Protein AF-A0A7C5TGL5-F1 (afdb_monomer_lite)

Secondary structure (DSSP, 8-state):
--TTS----TT-STTSSHHHHHHHHHHHHHHHTT---EEEEE--GGGHHHHHHTT-EEPTTSSEEEEEHHHHHHHHHT--THHHHHHHHHHHH--

Radius of gyration: 19.83 Å; chains: 1; bounding box: 65×30×38 Å

Structure (mmCIF, N/CA/C/O backbone):
data_AF-A0A7C5TGL5-F1
#
_entry.id   AF-A0A7C5TGL5-F1
#
loop_
_atom_site.group_PDB
_atom_site.id
_atom_site.type_symbol
_atom_site.label_atom_id
_atom_site.label_alt_id
_atom_site.label_comp_id
_atom_site.label_asym_id
_atom_site.label_entity_id
_atom_site.label_seq_id
_atom_site.pdbx_PDB_ins_code
_atom_site.Cartn_x
_atom_site.Cartn_y
_atom_site.Cartn_z
_atom_site.occupancy
_atom_site.B_iso_or_equiv
_atom_site.auth_seq_id
_atom_site.auth_comp_id
_atom_site.auth_asym_id
_atom_site.auth_atom_id
_atom_site.pdbx_PDB_model_num
ATOM 1 N N . LEU A 1 1 ? 22.110 -6.197 -13.774 1.00 34.91 1 LEU A N 1
ATOM 2 C CA . LEU A 1 1 ? 22.402 -4.992 -14.587 1.00 34.91 1 LEU A CA 1
ATOM 3 C C . LEU A 1 1 ? 21.300 -3.955 -14.383 1.00 34.91 1 LEU A C 1
ATOM 5 O O . LEU A 1 1 ? 20.177 -4.367 -14.099 1.00 34.91 1 LEU A O 1
ATOM 9 N N . PRO A 1 2 ? 21.588 -2.643 -14.501 1.00 39.31 2 PRO A N 1
ATOM 10 C CA . PRO A 1 2 ? 20.537 -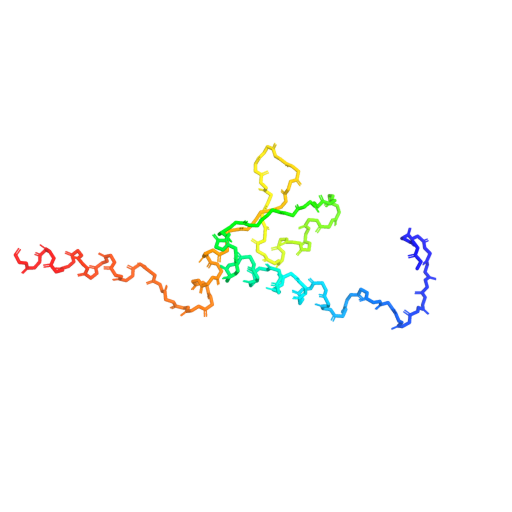1.638 -14.642 1.00 39.31 2 PRO A CA 1
ATOM 11 C C . PRO A 1 2 ? 19.669 -1.975 -15.864 1.00 39.31 2 PRO A C 1
ATOM 13 O O . PRO A 1 2 ? 20.119 -2.657 -16.788 1.00 39.31 2 PRO A O 1
ATOM 16 N N . ILE A 1 3 ? 18.421 -1.511 -15.868 1.00 42.91 3 ILE A N 1
ATOM 17 C CA . ILE A 1 3 ? 17.543 -1.613 -17.039 1.00 42.91 3 ILE A CA 1
ATOM 18 C C . ILE A 1 3 ? 18.251 -0.930 -18.218 1.00 42.91 3 ILE A C 1
ATOM 20 O O . ILE A 1 3 ? 18.482 0.275 -18.181 1.00 42.91 3 ILE A O 1
ATOM 24 N N . GLY A 1 4 ? 18.640 -1.714 -19.229 1.00 51.94 4 GLY A N 1
ATOM 25 C CA . GLY A 1 4 ? 19.281 -1.193 -20.442 1.00 51.94 4 GLY A CA 1
ATOM 26 C C . GLY A 1 4 ? 20.300 -2.098 -21.139 1.00 51.94 4 GLY A C 1
ATOM 27 O O . GLY A 1 4 ? 20.612 -1.842 -22.296 1.00 51.94 4 GLY A O 1
ATOM 28 N N . SER A 1 5 ? 20.793 -3.175 -20.527 1.00 41.34 5 SER A N 1
ATOM 29 C CA . SER A 1 5 ? 21.691 -4.113 -21.219 1.00 41.34 5 SER A CA 1
ATOM 30 C C . SER A 1 5 ? 21.263 -5.557 -20.993 1.00 41.34 5 SER A C 1
ATOM 32 O O . SER A 1 5 ? 21.055 -6.001 -19.865 1.00 41.34 5 SER A O 1
ATOM 34 N N . LYS A 1 6 ? 21.083 -6.291 -22.098 1.00 61.91 6 LYS A N 1
ATOM 35 C CA . LYS A 1 6 ? 20.767 -7.721 -22.088 1.00 61.91 6 LYS A CA 1
ATOM 36 C C . LYS A 1 6 ? 21.891 -8.463 -21.366 1.00 61.91 6 LYS A C 1
ATOM 38 O O . LYS A 1 6 ? 22.950 -8.682 -21.941 1.00 61.91 6 LYS A O 1
ATOM 43 N N . THR A 1 7 ? 21.651 -8.871 -20.125 1.00 46.56 7 THR A N 1
ATOM 44 C CA . THR A 1 7 ? 22.344 -10.023 -19.548 1.00 46.56 7 THR A CA 1
ATOM 45 C C . THR A 1 7 ? 21.414 -11.205 -19.690 1.00 46.56 7 THR A C 1
ATOM 47 O O . THR A 1 7 ? 20.385 -11.298 -19.023 1.00 46.56 7 THR A O 1
ATOM 50 N N . SER A 1 8 ? 21.786 -12.101 -20.589 1.00 52.09 8 SER A N 1
ATOM 51 C CA . SER A 1 8 ? 21.464 -13.517 -20.520 1.00 52.09 8 SER A CA 1
ATOM 52 C C . SER A 1 8 ? 22.083 -14.096 -19.243 1.00 52.09 8 SER A C 1
ATOM 54 O O . SER A 1 8 ? 23.100 -14.777 -19.303 1.00 52.09 8 SER A O 1
ATOM 56 N N . ASP A 1 9 ? 21.528 -13.741 -18.086 1.00 52.59 9 ASP A N 1
ATOM 57 C CA . ASP A 1 9 ? 21.966 -14.245 -16.791 1.00 52.59 9 ASP A CA 1
ATOM 58 C C . ASP A 1 9 ? 20.792 -15.009 -16.156 1.00 52.59 9 ASP A C 1
ATOM 60 O O . ASP A 1 9 ? 19.788 -14.390 -15.783 1.00 52.59 9 ASP A O 1
ATOM 64 N N . PRO A 1 10 ? 20.850 -16.352 -16.077 1.00 52.53 10 PRO A N 1
ATOM 65 C CA . PRO A 1 10 ? 19.775 -17.175 -15.513 1.00 52.53 10 PRO A CA 1
ATOM 66 C C . PRO A 1 10 ? 19.558 -16.945 -13.999 1.00 52.53 10 PRO A C 1
ATOM 68 O O . PRO A 1 10 ? 18.634 -17.507 -13.410 1.00 52.53 10 PRO A O 1
ATOM 71 N N . PHE A 1 11 ? 20.374 -16.089 -13.370 1.00 49.25 11 PHE A N 1
ATOM 72 C CA . PHE A 1 11 ? 20.311 -15.688 -11.961 1.00 49.25 11 PHE A CA 1
ATOM 73 C C . PHE A 1 11 ? 19.628 -14.330 -11.714 1.00 49.25 11 PHE A C 1
ATOM 75 O O . PHE A 1 11 ? 19.864 -13.681 -10.694 1.00 49.25 11 PHE A O 1
ATOM 82 N N . TRP A 1 12 ? 18.733 -13.886 -12.601 1.00 53.91 12 TRP A N 1
ATOM 83 C CA . TRP 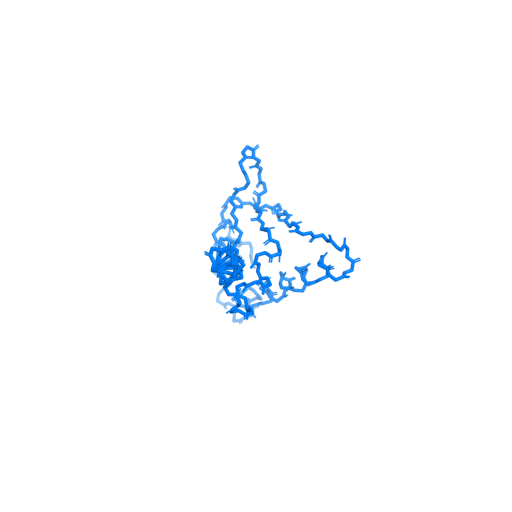A 1 12 ? 17.846 -12.765 -12.280 1.00 53.91 12 TRP A CA 1
ATOM 84 C C . TRP A 1 12 ? 16.955 -13.120 -11.072 1.00 53.91 12 TRP A C 1
ATOM 86 O O . TRP A 1 12 ? 16.133 -14.031 -11.110 1.00 53.91 12 TRP A O 1
ATOM 96 N N . TRP A 1 13 ? 17.158 -12.407 -9.962 1.00 57.66 13 TRP A N 1
ATOM 97 C CA . TRP A 1 13 ? 16.442 -12.570 -8.687 1.00 57.66 13 TRP A CA 1
ATOM 98 C C . TRP A 1 13 ? 15.001 -12.039 -8.740 1.00 57.66 13 TRP A C 1
ATOM 100 O O . TRP A 1 13 ? 14.146 -12.433 -7.945 1.00 57.66 13 TRP A O 1
ATOM 110 N N . GLN A 1 14 ? 14.708 -11.175 -9.713 1.00 60.03 14 GLN A N 1
ATOM 111 C CA . GLN A 1 14 ? 13.342 -10.786 -10.054 1.00 60.03 14 GLN A CA 1
ATOM 112 C C . GLN A 1 14 ? 12.645 -11.953 -10.778 1.00 60.03 14 GLN A C 1
ATOM 114 O O . GLN A 1 14 ? 13.294 -12.714 -11.483 1.00 60.03 14 GLN A O 1
ATOM 119 N N . HIS A 1 15 ? 11.328 -12.100 -10.598 1.00 59.94 15 HIS A N 1
ATOM 120 C CA . HIS A 1 15 ? 10.488 -13.210 -11.102 1.00 59.94 15 HIS A CA 1
ATOM 121 C C . HIS A 1 15 ? 10.505 -14.535 -10.318 1.00 59.94 15 HIS A C 1
ATOM 123 O O . HIS A 1 15 ? 9.804 -15.464 -10.705 1.00 59.94 15 HIS A O 1
ATOM 129 N N . ARG A 1 16 ? 11.174 -14.614 -9.159 1.00 66.62 16 ARG A N 1
ATOM 130 C CA . ARG A 1 16 ? 11.087 -15.785 -8.254 1.00 66.62 16 ARG A CA 1
ATOM 131 C C . ARG A 1 16 ? 9.972 -15.713 -7.202 1.00 66.62 16 ARG A C 1
ATOM 133 O O . ARG A 1 16 ? 9.989 -16.457 -6.233 1.00 66.62 16 ARG A O 1
ATOM 140 N N . GLY A 1 17 ? 9.035 -14.774 -7.327 1.00 78.06 17 GLY A N 1
ATOM 141 C CA . GLY A 1 17 ? 7.933 -14.615 -6.365 1.00 78.06 17 GLY A CA 1
ATOM 142 C C . GLY A 1 17 ? 8.320 -14.013 -5.005 1.00 78.06 17 GLY A C 1
ATOM 143 O O . GLY A 1 17 ? 7.428 -13.706 -4.223 1.00 78.06 17 GLY A O 1
ATOM 144 N N . ILE A 1 18 ? 9.609 -13.750 -4.752 1.00 85.62 18 ILE A N 1
ATOM 145 C CA . ILE A 1 18 ? 10.113 -13.180 -3.486 1.00 85.62 18 ILE A CA 1
ATOM 146 C C . ILE A 1 18 ? 9.382 -11.882 -3.125 1.00 85.62 18 ILE A C 1
ATOM 148 O O . ILE A 1 18 ? 8.928 -11.724 -2.000 1.00 85.62 18 ILE A O 1
ATOM 152 N N . GLY A 1 19 ? 9.191 -10.977 -4.090 1.00 89.38 19 GLY A N 1
ATOM 153 C CA . GLY A 1 19 ? 8.454 -9.736 -3.846 1.00 89.38 19 GLY A CA 1
ATOM 154 C C . GLY A 1 19 ? 7.007 -9.965 -3.400 1.00 89.38 19 GLY A C 1
ATOM 155 O O . GLY A 1 19 ? 6.496 -9.194 -2.598 1.00 89.38 19 GLY A O 1
ATOM 156 N N . ARG A 1 20 ? 6.340 -11.018 -3.893 1.00 90.62 20 ARG A N 1
ATOM 157 C CA . ARG A 1 20 ? 4.969 -11.352 -3.484 1.00 90.62 20 ARG A CA 1
ATOM 158 C C . ARG A 1 20 ? 4.955 -11.928 -2.071 1.00 90.62 20 ARG A C 1
ATOM 160 O O . ARG A 1 20 ? 4.089 -11.548 -1.296 1.00 90.62 20 ARG A O 1
ATOM 167 N N . ALA A 1 21 ? 5.917 -12.791 -1.745 1.00 91.50 21 ALA A N 1
ATOM 168 C CA . ALA A 1 21 ? 6.064 -13.355 -0.405 1.00 91.50 21 ALA A CA 1
ATOM 169 C C . ALA A 1 21 ? 6.338 -12.263 0.640 1.00 91.50 21 ALA A C 1
ATOM 171 O O . ALA A 1 21 ? 5.660 -12.211 1.656 1.00 91.50 21 ALA A O 1
ATOM 172 N N . LEU A 1 22 ? 7.252 -11.331 0.346 1.00 95.62 22 LEU A N 1
ATOM 173 C CA . LEU A 1 22 ? 7.537 -10.193 1.225 1.00 95.62 22 LEU A CA 1
ATOM 174 C C . LEU A 1 22 ? 6.319 -9.287 1.426 1.00 95.62 22 LEU A C 1
ATOM 176 O O . LEU A 1 22 ? 6.093 -8.807 2.529 1.00 95.62 22 LEU A O 1
ATOM 180 N N . MET A 1 23 ? 5.532 -9.052 0.372 1.00 95.88 23 MET A N 1
ATOM 181 C CA . MET A 1 23 ? 4.296 -8.276 0.501 1.00 95.88 23 MET A CA 1
ATOM 182 C C . MET A 1 23 ? 3.265 -8.996 1.373 1.00 95.88 23 MET A C 1
ATOM 184 O O . MET A 1 23 ? 2.662 -8.350 2.218 1.00 95.88 23 MET A O 1
ATOM 188 N N . ALA A 1 24 ? 3.086 -10.308 1.200 1.00 94.50 24 ALA A N 1
ATOM 189 C CA . ALA A 1 24 ? 2.168 -11.091 2.027 1.00 94.50 24 ALA A CA 1
ATOM 190 C C . ALA A 1 24 ? 2.575 -11.056 3.509 1.00 94.50 24 ALA A C 1
ATOM 192 O O . ALA A 1 24 ? 1.734 -10.812 4.367 1.00 94.50 24 ALA A O 1
ATOM 193 N N . GLU A 1 25 ? 3.868 -11.207 3.794 1.00 96.56 25 GLU A N 1
ATOM 194 C CA . GLU A 1 25 ? 4.389 -11.133 5.161 1.00 96.56 25 GLU A CA 1
ATOM 195 C C . GLU A 1 25 ? 4.205 -9.739 5.771 1.00 96.56 25 GLU A C 1
ATOM 197 O O . GLU A 1 25 ? 3.772 -9.600 6.910 1.00 96.56 25 GLU A O 1
ATOM 202 N N . ALA A 1 26 ? 4.463 -8.682 4.997 1.00 96.88 26 ALA A N 1
ATOM 203 C CA . ALA A 1 26 ? 4.233 -7.318 5.457 1.00 96.88 26 ALA A CA 1
ATOM 204 C C . ALA A 1 26 ? 2.749 -7.056 5.763 1.00 96.88 26 ALA A C 1
ATOM 206 O O . ALA A 1 26 ? 2.439 -6.378 6.741 1.00 96.88 26 ALA A O 1
ATOM 207 N N . GLU A 1 27 ? 1.831 -7.564 4.932 1.00 95.94 27 GLU A N 1
ATOM 208 C CA . GLU A 1 27 ? 0.387 -7.477 5.180 1.00 95.94 27 GLU A CA 1
ATOM 209 C C . GLU A 1 27 ? -0.010 -8.235 6.459 1.00 95.94 27 GLU A C 1
ATOM 211 O O . GLU A 1 27 ? -0.794 -7.706 7.245 1.00 95.94 27 GLU A O 1
ATOM 216 N N . HIS A 1 28 ? 0.565 -9.419 6.694 1.00 94.75 28 HIS A N 1
ATOM 217 C CA . HIS A 1 28 ? 0.335 -10.220 7.897 1.00 94.75 28 HIS A CA 1
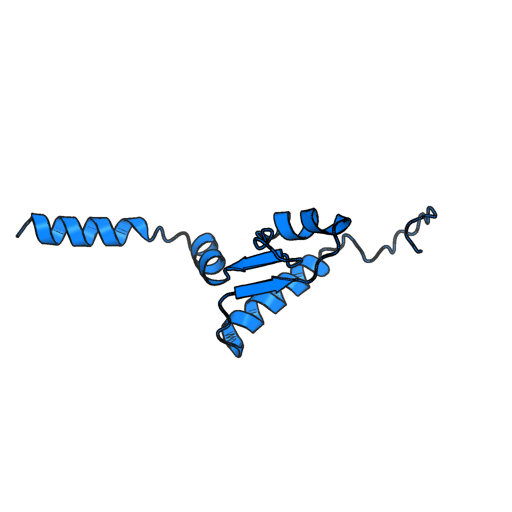ATOM 218 C C . HIS A 1 28 ? 0.812 -9.504 9.168 1.00 94.75 28 HIS A C 1
ATOM 220 O O . HIS A 1 28 ? 0.014 -9.283 10.075 1.00 94.75 28 HIS A O 1
ATOM 226 N N . ILE A 1 29 ? 2.068 -9.043 9.198 1.00 96.44 29 ILE A N 1
ATOM 227 C CA . ILE A 1 29 ? 2.639 -8.301 10.336 1.00 96.44 29 ILE A CA 1
ATOM 228 C C . ILE A 1 29 ? 1.825 -7.035 10.625 1.00 96.44 29 ILE A C 1
ATOM 230 O O . ILE A 1 29 ? 1.533 -6.728 11.779 1.00 96.44 29 ILE A O 1
ATOM 234 N N . ALA A 1 30 ? 1.427 -6.295 9.584 1.00 96.75 30 ALA A N 1
ATOM 235 C CA . ALA A 1 30 ? 0.628 -5.085 9.750 1.00 96.75 30 ALA A CA 1
ATOM 236 C C . ALA A 1 30 ? -0.694 -5.359 10.486 1.00 96.75 30 ALA A C 1
ATOM 238 O O . ALA A 1 30 ? -1.092 -4.553 11.323 1.00 96.75 30 ALA A O 1
ATOM 239 N N . LEU A 1 31 ? -1.353 -6.482 10.195 1.00 93.44 31 LEU A N 1
ATOM 240 C CA . LEU A 1 31 ? -2.595 -6.879 10.853 1.00 93.44 31 LEU A CA 1
ATOM 241 C C . LEU A 1 31 ? -2.356 -7.408 12.272 1.00 93.44 31 LEU A C 1
ATOM 243 O O . LEU A 1 31 ? -2.974 -6.906 13.205 1.00 93.44 31 LEU A O 1
ATOM 247 N N . GLU A 1 32 ? -1.462 -8.383 12.432 1.00 92.25 32 GLU A N 1
ATOM 248 C CA . GLU A 1 32 ? -1.306 -9.126 13.689 1.00 92.25 32 GLU A CA 1
ATOM 249 C C . GLU A 1 32 ? -0.560 -8.339 14.769 1.00 92.25 32 GLU A C 1
ATOM 251 O O . GLU A 1 32 ? -0.927 -8.381 15.941 1.00 92.25 32 GLU A O 1
ATOM 256 N N . GLU A 1 33 ? 0.494 -7.613 14.393 1.00 96.88 33 GLU A N 1
ATOM 257 C CA . GLU A 1 33 ? 1.365 -6.948 15.368 1.00 96.88 33 GLU A CA 1
ATOM 258 C C . GLU A 1 33 ? 0.995 -5.480 15.589 1.00 96.88 33 GLU A C 1
ATOM 260 O O . GLU A 1 33 ? 1.223 -4.934 16.669 1.00 96.88 33 GLU A O 1
ATOM 265 N N . PHE A 1 34 ? 0.431 -4.825 14.570 1.00 95.62 34 PHE A N 1
ATOM 266 C CA . PHE A 1 34 ? 0.200 -3.378 14.583 1.00 95.62 34 PHE A CA 1
ATOM 267 C C . PHE A 1 34 ? -1.276 -2.976 14.524 1.00 95.62 34 PHE A C 1
ATOM 269 O O . PHE A 1 34 ? -1.559 -1.778 14.569 1.00 95.62 34 PHE A O 1
ATOM 276 N N . ASP A 1 35 ? -2.203 -3.934 14.393 1.00 94.31 35 ASP A N 1
ATOM 277 C CA . ASP A 1 35 ? -3.639 -3.686 14.185 1.00 94.31 35 ASP A CA 1
ATOM 278 C C . ASP A 1 35 ? -3.904 -2.657 13.059 1.00 94.31 35 ASP A C 1
ATOM 280 O O . ASP A 1 35 ? -4.827 -1.838 13.079 1.00 94.31 35 ASP A O 1
ATOM 284 N N . ALA A 1 36 ? -3.033 -2.651 12.046 1.00 95.62 36 ALA A N 1
ATOM 285 C CA . ALA A 1 36 ? -3.057 -1.698 10.954 1.00 95.62 36 ALA A CA 1
ATOM 286 C C . ALA A 1 36 ? -3.911 -2.242 9.808 1.00 95.62 36 ALA A C 1
ATOM 288 O O . ALA A 1 36 ? -3.508 -3.095 9.025 1.00 95.62 36 ALA A O 1
ATOM 289 N N . HIS A 1 37 ? -5.103 -1.680 9.635 1.00 94.62 37 HIS A N 1
ATOM 290 C CA . HIS A 1 37 ? -6.069 -2.172 8.640 1.00 94.62 37 HIS A CA 1
ATOM 291 C C . HIS A 1 37 ? -5.853 -1.643 7.219 1.00 94.62 37 HIS A C 1
ATOM 293 O O . HIS A 1 37 ? -6.658 -1.894 6.319 1.00 94.62 37 HIS A O 1
ATOM 299 N N . ARG A 1 38 ? -4.814 -0.839 6.999 1.00 95.44 38 ARG A N 1
ATOM 300 C CA . ARG A 1 38 ? -4.570 -0.134 5.737 1.00 95.44 38 ARG A CA 1
ATOM 301 C C . ARG A 1 38 ? -3.083 -0.085 5.447 1.00 95.44 38 ARG A C 1
ATOM 303 O O . ARG A 1 38 ? -2.315 0.387 6.277 1.00 95.44 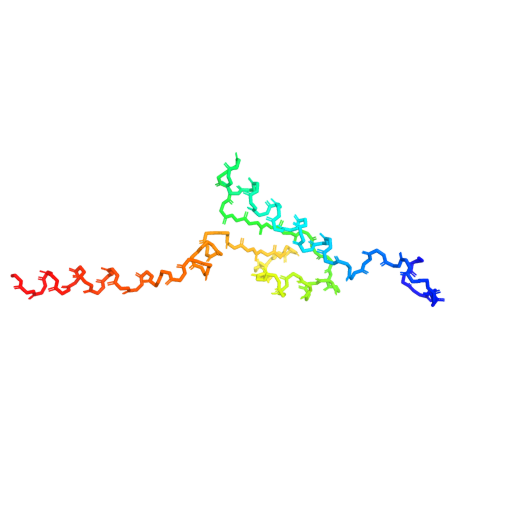38 ARG A O 1
ATOM 310 N N . MET A 1 39 ? -2.700 -0.462 4.231 1.00 97.12 39 MET A N 1
ATOM 311 C CA . MET A 1 39 ? -1.312 -0.388 3.783 1.00 97.12 39 MET A CA 1
ATOM 312 C C . MET A 1 39 ? -1.149 0.587 2.619 1.00 97.12 39 MET A C 1
ATOM 314 O O . MET A 1 39 ? -1.891 0.529 1.634 1.00 97.12 39 MET A O 1
ATOM 318 N N . PHE A 1 40 ? -0.140 1.457 2.723 1.00 97.88 40 PHE A N 1
ATOM 319 C CA . PHE A 1 40 ? 0.254 2.409 1.688 1.00 97.88 40 PHE A CA 1
ATOM 320 C C . PHE A 1 40 ? 1.674 2.117 1.207 1.00 97.88 40 PHE A C 1
ATOM 322 O O . PHE A 1 40 ? 2.608 2.063 1.999 1.00 97.88 40 PHE A O 1
ATOM 329 N N . VAL A 1 41 ? 1.846 1.978 -0.106 1.00 97.75 41 VAL A N 1
ATOM 330 C CA . VAL A 1 41 ? 3.134 1.669 -0.732 1.00 97.75 41 VAL A CA 1
ATOM 331 C C . VAL A 1 41 ? 3.603 2.845 -1.579 1.00 97.75 41 VAL A C 1
ATOM 333 O O . VAL A 1 41 ? 2.882 3.317 -2.467 1.00 97.75 41 VAL A O 1
ATOM 336 N N . ILE A 1 42 ? 4.831 3.308 -1.337 1.00 97.31 42 ILE A N 1
ATOM 337 C CA . ILE A 1 42 ? 5.520 4.254 -2.222 1.00 97.31 42 ILE A CA 1
ATOM 338 C C . ILE A 1 42 ? 5.862 3.511 -3.513 1.00 97.31 42 ILE A C 1
ATOM 340 O O . ILE A 1 42 ? 6.666 2.584 -3.517 1.00 97.31 42 ILE A O 1
ATOM 344 N N . SER A 1 43 ? 5.247 3.909 -4.626 1.00 93.19 43 SER A N 1
ATOM 345 C CA . SER A 1 43 ? 5.402 3.216 -5.906 1.00 93.19 43 SER A CA 1
ATOM 346 C C . SER A 1 43 ? 5.826 4.177 -7.005 1.00 93.19 43 SER A C 1
ATOM 348 O O . SER A 1 43 ? 5.093 5.112 -7.346 1.00 93.19 43 SER A O 1
ATOM 350 N N . GLY A 1 44 ? 6.945 3.855 -7.660 1.00 93.25 44 GLY A N 1
ATOM 351 C CA . GLY A 1 44 ? 7.272 4.412 -8.971 1.00 93.25 44 GLY A CA 1
ATOM 352 C C . GLY A 1 44 ? 6.157 4.119 -9.983 1.00 93.25 44 GLY A C 1
ATOM 353 O O . GLY A 1 44 ? 5.436 3.126 -9.856 1.00 93.25 44 GLY A O 1
ATOM 354 N N . VAL A 1 45 ? 5.987 4.986 -10.984 1.00 92.88 45 VAL A N 1
ATOM 355 C CA . VAL A 1 45 ? 4.871 4.896 -11.948 1.00 92.88 45 VAL A CA 1
ATOM 356 C C . VAL A 1 45 ? 4.891 3.572 -12.722 1.00 92.88 45 VAL A C 1
ATOM 358 O O . VAL A 1 45 ? 3.854 2.920 -12.820 1.00 92.88 45 VAL A O 1
ATOM 361 N N . GLY A 1 46 ? 6.067 3.140 -13.193 1.00 93.44 46 GLY A N 1
ATOM 362 C CA . GLY A 1 46 ? 6.228 1.933 -14.016 1.00 93.44 46 GLY A CA 1
ATOM 363 C C . GLY A 1 46 ? 5.963 0.604 -13.299 1.00 93.44 46 GLY A C 1
ATOM 364 O O . GLY A 1 46 ? 5.756 -0.407 -13.959 1.00 93.44 46 GLY A O 1
ATOM 365 N N . VAL A 1 47 ? 5.919 0.591 -11.963 1.00 91.75 47 VAL A N 1
ATOM 366 C CA . VAL A 1 47 ? 5.694 -0.631 -11.165 1.00 91.75 47 VAL A CA 1
ATOM 367 C C . VAL A 1 47 ? 4.299 -0.696 -10.544 1.00 91.75 47 VAL A C 1
ATOM 369 O O . VAL A 1 47 ? 3.967 -1.667 -9.873 1.00 91.75 47 VAL A O 1
ATOM 372 N N . ARG A 1 48 ? 3.433 0.295 -10.792 1.00 94.75 48 ARG A N 1
ATOM 373 C CA . ARG A 1 48 ? 2.070 0.309 -10.228 1.00 94.75 48 ARG A CA 1
ATOM 374 C C . ARG A 1 48 ? 1.256 -0.919 -10.629 1.00 94.75 48 ARG A C 1
ATOM 376 O O . ARG A 1 48 ? 0.460 -1.396 -9.829 1.00 94.75 48 ARG A O 1
ATOM 383 N N . GLU A 1 49 ? 1.484 -1.452 -11.829 1.00 94.69 49 GLU A N 1
ATOM 384 C CA . GLU A 1 49 ? 0.774 -2.637 -12.321 1.00 94.69 49 GLU A CA 1
ATOM 385 C C . GLU A 1 49 ? 1.113 -3.914 -11.547 1.00 94.69 49 GLU A C 1
ATOM 387 O O . GLU A 1 49 ? 0.279 -4.805 -11.428 1.00 94.69 49 GLU A O 1
ATOM 392 N N . TYR A 1 50 ? 2.317 -3.999 -10.976 1.00 93.56 50 TYR A N 1
ATOM 393 C CA . TYR A 1 50 ? 2.667 -5.091 -10.073 1.00 93.56 50 TYR A CA 1
ATOM 394 C C . TYR A 1 50 ? 1.787 -5.057 -8.817 1.00 93.56 50 TYR A C 1
ATOM 396 O O . TYR A 1 50 ? 1.163 -6.055 -8.475 1.00 93.56 50 TYR A O 1
ATOM 404 N N . TYR A 1 51 ? 1.654 -3.888 -8.184 1.00 95.94 51 TYR A N 1
ATOM 405 C CA . TYR A 1 51 ? 0.823 -3.731 -6.990 1.00 95.94 51 TYR A CA 1
ATOM 406 C C . TYR A 1 51 ? -0.673 -3.914 -7.278 1.00 95.94 51 TYR A C 1
ATOM 408 O O . TYR A 1 51 ? -1.385 -4.473 -6.446 1.00 95.94 51 TYR A O 1
ATOM 416 N N . ARG A 1 52 ? -1.156 -3.521 -8.467 1.00 95.50 52 ARG A N 1
ATOM 417 C CA . ARG A 1 52 ? -2.548 -3.788 -8.880 1.00 95.50 52 ARG A CA 1
ATOM 418 C C . ARG A 1 52 ? -2.877 -5.275 -8.902 1.00 95.50 52 ARG A C 1
ATOM 420 O O . ARG A 1 52 ? -3.921 -5.662 -8.391 1.00 95.50 52 ARG A O 1
ATOM 427 N N . ARG A 1 53 ? -1.959 -6.112 -9.394 1.00 93.81 53 ARG A N 1
ATOM 428 C CA . ARG A 1 53 ? -2.107 -7.579 -9.357 1.00 93.81 53 ARG A CA 1
ATOM 429 C C . ARG A 1 53 ? -2.148 -8.157 -7.939 1.00 93.81 53 ARG A C 1
ATOM 431 O O . ARG A 1 53 ? -2.622 -9.271 -7.767 1.00 93.81 53 ARG A O 1
ATOM 438 N N . LEU A 1 54 ? -1.669 -7.416 -6.938 1.00 93.56 54 LEU A N 1
ATOM 439 C CA . LEU A 1 54 ? -1.742 -7.780 -5.517 1.00 93.56 54 LEU A CA 1
ATOM 440 C C . LEU A 1 54 ? -2.972 -7.185 -4.799 1.00 93.56 54 LEU A C 1
ATOM 442 O O . LEU A 1 54 ? -3.082 -7.286 -3.578 1.00 93.56 54 LEU A O 1
ATOM 446 N N . GLY A 1 55 ? -3.888 -6.544 -5.534 1.00 94.62 55 GLY A N 1
ATOM 447 C CA . GLY A 1 55 ? -5.107 -5.943 -4.984 1.00 94.62 55 GLY A CA 1
ATOM 448 C C . GLY A 1 55 ? -4.949 -4.497 -4.503 1.00 94.62 55 GLY A C 1
ATOM 449 O O . GLY A 1 55 ? -5.885 -3.926 -3.941 1.00 94.62 55 GLY A O 1
ATOM 450 N N . TYR A 1 56 ? -3.798 -3.861 -4.737 1.00 96.62 56 TYR A N 1
ATOM 451 C CA . TYR A 1 56 ? -3.621 -2.447 -4.412 1.00 96.62 56 TYR A CA 1
ATOM 452 C C . TYR A 1 56 ? -4.214 -1.545 -5.494 1.00 96.62 56 TYR A C 1
ATOM 454 O O . TYR A 1 56 ? -4.106 -1.794 -6.694 1.00 96.62 56 TYR A O 1
ATOM 462 N N . ARG A 1 57 ? -4.740 -0.395 -5.080 1.00 96.88 57 ARG A N 1
ATOM 463 C CA . ARG A 1 57 ? -5.262 0.652 -5.964 1.00 96.88 57 ARG A CA 1
ATOM 464 C C . ARG A 1 57 ? -4.573 1.987 -5.734 1.00 96.88 57 ARG A C 1
ATOM 466 O O . ARG A 1 57 ? -3.996 2.238 -4.683 1.00 96.88 57 ARG A O 1
ATOM 473 N N . LYS A 1 58 ? -4.624 2.874 -6.724 1.00 97.44 58 LYS A N 1
ATOM 474 C CA . LYS A 1 58 ? -4.098 4.235 -6.581 1.00 97.44 58 LYS A CA 1
ATOM 475 C C . LYS A 1 58 ? -4.905 4.979 -5.513 1.00 97.44 58 LYS A C 1
ATOM 477 O O . LYS A 1 58 ? -6.124 5.057 -5.636 1.00 97.44 58 LYS A O 1
ATOM 482 N N . TYR A 1 59 ? -4.241 5.552 -4.510 1.00 97.06 59 TYR A N 1
ATOM 483 C CA . TYR A 1 59 ? -4.936 6.437 -3.576 1.00 97.06 59 TYR A CA 1
ATOM 484 C C . TYR A 1 59 ? -5.226 7.799 -4.240 1.00 97.06 59 TYR A C 1
ATOM 486 O O . TYR A 1 59 ? -4.296 8.378 -4.822 1.00 97.06 59 TYR A O 1
ATOM 494 N N . PRO A 1 60 ? -6.474 8.308 -4.190 1.00 95.38 60 PRO A N 1
ATOM 495 C CA . PRO A 1 60 ? -6.838 9.591 -4.790 1.00 95.38 60 PRO A CA 1
ATOM 496 C C . PRO A 1 60 ? -5.970 10.744 -4.273 1.00 95.38 60 PRO A C 1
ATOM 498 O O . PRO A 1 60 ? -5.667 10.814 -3.086 1.00 95.38 60 PRO A O 1
ATOM 501 N N . GLY A 1 61 ? -5.541 11.633 -5.174 1.00 94.38 61 GLY A N 1
ATOM 502 C CA . GLY A 1 61 ? -4.764 12.828 -4.813 1.00 94.38 61 GLY A CA 1
ATOM 503 C C . GLY A 1 61 ? -3.370 12.564 -4.225 1.00 94.38 61 GLY A C 1
ATOM 504 O O . GLY A 1 61 ? -2.760 13.479 -3.685 1.00 94.38 61 GLY A O 1
ATOM 505 N N . SER A 1 62 ? -2.848 11.336 -4.305 1.00 94.75 62 SER A N 1
ATOM 506 C CA . SER A 1 62 ? -1.572 10.965 -3.683 1.00 94.75 62 SER A CA 1
ATOM 507 C C . SER A 1 62 ? -0.667 10.173 -4.623 1.00 94.75 62 SER A C 1
ATOM 509 O O . SER A 1 62 ? -1.098 9.742 -5.689 1.00 94.75 62 SER A O 1
ATOM 511 N N . PHE A 1 63 ? 0.588 9.916 -4.236 1.00 94.12 63 PHE A N 1
ATOM 512 C CA . PHE A 1 63 ? 1.557 9.088 -4.969 1.00 94.12 63 PHE A CA 1
ATOM 513 C C . PHE A 1 63 ? 1.566 7.614 -4.534 1.00 94.12 63 PHE A C 1
ATOM 515 O O . PHE A 1 63 ? 1.986 6.768 -5.325 1.00 94.12 63 PHE A O 1
ATOM 522 N N . TYR A 1 64 ? 0.924 7.276 -3.414 1.00 98.25 64 TYR A N 1
ATOM 523 C CA . TYR A 1 64 ? 0.850 5.907 -2.895 1.00 98.25 64 TYR A CA 1
ATOM 524 C C . TYR A 1 64 ? -0.085 4.965 -3.674 1.00 98.25 64 TYR A C 1
ATOM 526 O O . TYR A 1 64 ? -1.087 5.383 -4.276 1.00 98.25 64 TYR A O 1
ATOM 534 N N . MET A 1 65 ? 0.248 3.677 -3.633 1.00 98.06 65 MET A N 1
ATOM 535 C CA . MET A 1 65 ? -0.682 2.567 -3.849 1.00 98.06 65 MET A CA 1
ATOM 536 C C . MET A 1 65 ? -1.259 2.145 -2.494 1.00 98.06 65 MET A C 1
ATOM 538 O O . MET A 1 65 ? -0.569 2.240 -1.489 1.00 98.06 65 MET A O 1
ATOM 542 N N . PHE A 1 66 ? -2.511 1.711 -2.456 1.00 97.38 66 PHE A N 1
ATOM 543 C CA . PHE A 1 66 ? -3.287 1.507 -1.237 1.00 97.38 66 PHE A CA 1
ATOM 544 C C . PHE A 1 66 ? -4.059 0.185 -1.278 1.00 97.38 66 PHE A C 1
ATOM 546 O O . PHE A 1 66 ? -4.670 -0.122 -2.304 1.00 97.38 66 PHE A O 1
ATOM 553 N N . LYS A 1 67 ? -4.099 -0.537 -0.156 1.00 96.50 67 LYS A N 1
ATOM 554 C CA . LYS A 1 67 ? -4.959 -1.708 0.065 1.00 96.50 67 LYS A CA 1
ATOM 555 C C . LYS A 1 67 ? -5.588 -1.629 1.459 1.00 96.50 67 LYS A C 1
ATOM 557 O O . LYS A 1 67 ? -4.922 -1.236 2.417 1.00 96.50 67 LYS A O 1
ATOM 562 N N . ASP A 1 68 ? -6.874 -1.964 1.550 1.00 95.00 68 ASP A N 1
ATOM 563 C CA . ASP A 1 68 ? -7.552 -2.193 2.833 1.00 95.00 68 ASP A CA 1
ATOM 564 C C . ASP A 1 68 ? -7.362 -3.670 3.185 1.00 95.00 68 ASP A C 1
ATOM 566 O O . ASP A 1 68 ? -7.780 -4.533 2.412 1.00 95.00 68 ASP A O 1
ATOM 570 N N . LEU A 1 69 ? -6.690 -3.943 4.301 1.00 91.94 69 LEU A N 1
ATOM 571 C CA . LEU A 1 69 ? -6.275 -5.291 4.689 1.00 91.94 69 LEU A CA 1
ATOM 572 C C . LEU A 1 69 ? -7.406 -6.092 5.352 1.00 91.94 69 LEU A C 1
ATOM 574 O O . LEU A 1 69 ? -7.345 -7.316 5.407 1.00 91.94 69 LEU A O 1
ATOM 578 N N . ARG A 1 70 ? -8.491 -5.438 5.790 1.00 84.56 70 ARG A N 1
ATOM 579 C CA . ARG A 1 70 ? -9.660 -6.150 6.344 1.00 84.56 70 ARG A CA 1
ATOM 580 C C . ARG A 1 70 ? -10.479 -6.840 5.263 1.00 84.56 70 ARG A C 1
ATOM 582 O O . ARG A 1 70 ? -11.097 -7.865 5.517 1.00 84.56 70 ARG A O 1
ATOM 589 N N . LYS A 1 71 ? -10.479 -6.285 4.048 1.00 66.38 71 LYS A N 1
ATOM 590 C CA . LYS A 1 71 ? -11.182 -6.894 2.912 1.00 66.38 71 LYS A CA 1
ATOM 591 C C . LYS A 1 71 ? -10.478 -8.151 2.404 1.00 66.38 71 LYS A C 1
ATOM 593 O O . LYS A 1 71 ? -11.161 -9.082 2.010 1.00 66.38 71 LYS A O 1
ATOM 598 N N . SER A 1 72 ? -9.148 -8.222 2.494 1.00 58.00 72 SER A N 1
ATOM 599 C CA . SER A 1 72 ? -8.409 -9.420 2.073 1.00 58.00 72 SER A CA 1
ATOM 600 C C . SER A 1 72 ? -8.639 -10.632 2.974 1.00 58.00 72 SER A C 1
ATOM 602 O O . SER A 1 72 ? -8.604 -11.746 2.475 1.00 58.00 72 SER A O 1
ATOM 604 N N . ILE A 1 73 ? -8.931 -10.434 4.266 1.00 54.84 73 ILE A N 1
ATOM 605 C CA . ILE A 1 73 ? -9.302 -11.542 5.163 1.00 54.84 73 ILE A CA 1
ATOM 606 C C . ILE A 1 73 ? -10.651 -12.146 4.739 1.00 54.84 73 ILE A C 1
ATOM 608 O O . ILE A 1 73 ? -10.804 -13.365 4.742 1.00 54.84 73 ILE A O 1
ATOM 612 N N . LEU A 1 74 ? -11.609 -11.302 4.337 1.00 51.22 74 LEU A N 1
ATOM 613 C CA . LEU A 1 74 ? -12.959 -11.716 3.931 1.00 51.22 74 LEU A CA 1
ATOM 614 C C . LEU A 1 74 ? -12.980 -12.432 2.574 1.00 51.22 74 LEU A C 1
ATOM 616 O O . LEU A 1 74 ? -13.726 -13.396 2.408 1.00 51.22 74 LEU A O 1
ATOM 620 N N . ASP A 1 75 ? -12.135 -12.000 1.633 1.00 53.72 75 ASP A N 1
ATOM 621 C CA . ASP A 1 75 ? -12.022 -12.630 0.312 1.00 53.72 75 ASP A CA 1
ATOM 622 C C . ASP A 1 75 ? -11.443 -14.061 0.403 1.00 53.72 75 ASP A C 1
ATOM 624 O O . ASP A 1 75 ? -11.864 -14.937 -0.353 1.00 53.72 75 ASP A O 1
ATOM 628 N N . ASP A 1 76 ? -10.541 -14.328 1.359 1.00 53.62 76 ASP A N 1
ATOM 629 C CA . ASP A 1 76 ? -9.952 -15.662 1.579 1.00 53.62 76 ASP A CA 1
ATOM 630 C C . ASP A 1 76 ? -10.839 -16.596 2.432 1.00 53.62 76 ASP A C 1
ATOM 632 O O . ASP A 1 76 ? -10.727 -17.818 2.319 1.00 53.62 76 ASP A O 1
ATOM 636 N N . THR A 1 77 ? -11.748 -16.067 3.267 1.00 51.88 77 THR A N 1
ATOM 637 C CA . THR A 1 77 ? -12.637 -16.890 4.122 1.00 51.88 77 THR A CA 1
ATOM 638 C C . THR A 1 77 ? -13.976 -17.267 3.486 1.00 51.88 77 THR A C 1
ATOM 640 O O . THR A 1 77 ? -14.706 -18.070 4.065 1.00 51.88 77 THR A O 1
ATOM 643 N N . GLY A 1 78 ? -14.326 -16.746 2.304 1.00 46.69 78 GLY A N 1
ATOM 644 C CA . GLY A 1 78 ? -15.557 -17.135 1.597 1.00 46.69 78 GLY A CA 1
ATOM 645 C C . GLY A 1 78 ? -16.857 -16.868 2.374 1.00 46.69 78 GLY A C 1
ATOM 646 O O . GLY A 1 78 ? -17.902 -17.431 2.048 1.00 46.69 78 GLY A O 1
ATOM 647 N N . MET A 1 79 ? -16.812 -16.023 3.405 1.00 45.38 79 MET A N 1
ATOM 648 C CA . MET A 1 79 ? -17.970 -15.654 4.215 1.00 45.38 79 MET A CA 1
ATOM 649 C C . MET A 1 79 ? -18.575 -14.371 3.643 1.00 45.38 79 MET A C 1
ATOM 651 O O . MET A 1 79 ? -18.137 -13.258 3.935 1.00 45.38 79 MET A O 1
ATOM 655 N N . ASN A 1 80 ? -19.590 -14.540 2.793 1.00 42.28 80 ASN A N 1
ATOM 656 C CA . ASN A 1 80 ? -20.430 -13.447 2.315 1.00 42.28 80 ASN A CA 1
ATOM 657 C C . ASN A 1 80 ? -21.168 -12.817 3.503 1.00 42.28 80 ASN A C 1
ATOM 659 O O . ASN A 1 80 ? -22.187 -13.328 3.957 1.00 42.28 80 ASN A O 1
ATOM 663 N N . MET A 1 81 ? -20.688 -11.663 3.962 1.00 47.69 81 MET A N 1
ATOM 664 C CA . MET A 1 81 ? -21.314 -10.868 5.028 1.00 47.69 81 MET A CA 1
ATOM 665 C C . MET A 1 81 ? -22.718 -10.334 4.643 1.00 47.69 81 MET A C 1
ATOM 667 O O . MET A 1 81 ? -23.418 -9.763 5.472 1.00 47.69 81 MET A O 1
ATOM 671 N N . GLU A 1 82 ? -23.166 -10.553 3.401 1.00 49.84 82 GLU A N 1
ATOM 672 C CA . GLU A 1 82 ? -24.520 -10.233 2.925 1.00 49.84 82 GLU A CA 1
ATOM 673 C C . GLU A 1 82 ? -25.601 -11.212 3.436 1.00 49.84 82 GLU A C 1
ATOM 675 O O . GLU A 1 82 ? -26.788 -10.886 3.386 1.00 49.84 82 GLU A O 1
ATOM 680 N N . SER A 1 83 ? -25.244 -12.393 3.966 1.00 49.53 83 SER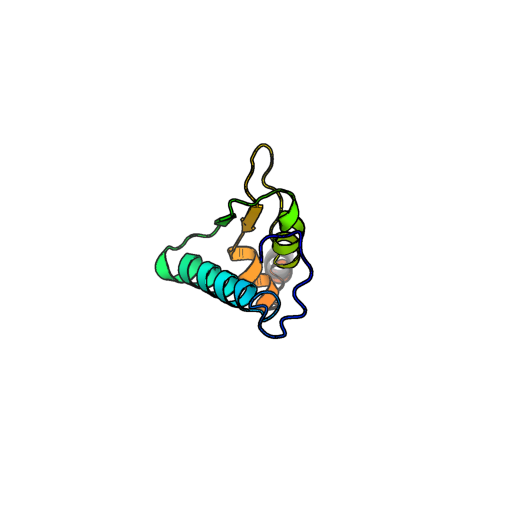 A N 1
ATOM 681 C CA . SER A 1 83 ? -26.242 -13.346 4.488 1.00 49.53 83 SER A CA 1
ATOM 682 C C . SER A 1 83 ? -26.753 -13.002 5.891 1.00 49.53 83 SER A C 1
ATOM 684 O O . SER A 1 83 ? -27.912 -13.276 6.198 1.00 49.53 83 SER A O 1
ATOM 686 N N . GLU A 1 84 ? -25.935 -12.374 6.742 1.00 51.03 84 GLU A N 1
ATOM 687 C CA . GLU A 1 84 ? -26.329 -12.066 8.128 1.00 51.03 84 GLU A CA 1
ATOM 688 C C . GLU A 1 84 ? -27.318 -10.898 8.215 1.00 51.03 84 GLU A C 1
ATOM 690 O O . GLU A 1 84 ? -28.222 -10.910 9.052 1.00 51.03 84 GLU A O 1
ATOM 695 N N . GLN A 1 85 ? -27.219 -9.922 7.308 1.00 47.84 85 GLN A N 1
ATOM 696 C CA . GLN A 1 85 ? -28.160 -8.802 7.265 1.00 47.84 85 GLN A CA 1
ATOM 697 C C . GLN A 1 85 ? -29.556 -9.234 6.805 1.00 47.84 85 GLN A C 1
ATOM 699 O O . GLN A 1 85 ? -30.544 -8.769 7.365 1.00 47.84 85 GLN A O 1
ATOM 704 N N . ASN A 1 86 ? -29.654 -10.164 5.853 1.00 52.09 86 ASN A N 1
ATOM 705 C CA . ASN A 1 86 ? -30.947 -10.667 5.384 1.00 52.09 86 ASN A CA 1
ATOM 706 C C . ASN A 1 86 ? -31.620 -11.585 6.421 1.00 52.09 86 ASN A C 1
ATOM 708 O O . ASN A 1 86 ? -32.822 -11.472 6.636 1.00 52.09 86 ASN A O 1
ATOM 712 N N . ALA A 1 87 ? -30.851 -12.412 7.140 1.00 56.12 87 ALA A N 1
ATOM 713 C CA . ALA A 1 87 ? -31.386 -13.262 8.207 1.00 56.12 87 ALA A CA 1
ATOM 714 C C . ALA A 1 87 ? -31.900 -12.456 9.419 1.00 56.12 87 ALA A C 1
ATOM 716 O O . ALA A 1 87 ? -32.931 -12.795 10.001 1.00 56.12 87 ALA A O 1
ATOM 717 N N . ALA A 1 88 ? -31.211 -11.369 9.789 1.00 57.59 88 ALA A N 1
ATOM 718 C CA . ALA A 1 88 ? -31.661 -10.474 10.855 1.00 57.59 88 ALA A CA 1
ATOM 719 C C . ALA A 1 88 ? -32.923 -9.686 10.462 1.00 57.59 88 ALA A C 1
ATOM 721 O O . ALA A 1 88 ? -33.792 -9.458 11.301 1.00 57.59 88 ALA A O 1
ATOM 722 N N . VAL A 1 89 ? -33.043 -9.293 9.189 1.00 58.47 89 VAL A N 1
ATOM 723 C CA . VAL A 1 89 ? -34.234 -8.612 8.663 1.00 58.47 89 VAL A CA 1
ATOM 724 C C . VAL A 1 89 ? -35.429 -9.568 8.597 1.00 58.47 89 VAL A C 1
ATOM 726 O O . VAL A 1 89 ? -36.497 -9.206 9.081 1.00 58.47 89 VAL A O 1
ATOM 729 N N . ASP A 1 90 ? -35.257 -10.804 8.122 1.00 52.44 90 ASP A N 1
ATOM 730 C CA . ASP A 1 90 ? -36.340 -11.800 8.089 1.00 52.44 90 ASP A CA 1
ATOM 731 C C . ASP A 1 90 ? -36.861 -12.151 9.495 1.00 52.44 90 ASP A C 1
ATOM 733 O O . ASP A 1 90 ? -38.071 -12.268 9.698 1.00 52.44 90 ASP A O 1
ATOM 737 N N . TYR A 1 91 ? -35.988 -12.242 10.505 1.00 60.31 91 TYR A N 1
ATOM 738 C CA . TYR A 1 91 ? -36.411 -12.490 11.891 1.00 60.31 91 TYR A CA 1
ATOM 739 C C . TYR A 1 91 ? -37.233 -11.335 12.490 1.00 60.31 91 TYR A C 1
ATOM 741 O O . TYR A 1 91 ? -38.127 -11.561 13.308 1.00 60.31 91 TYR A O 1
ATOM 749 N N . LEU A 1 92 ? -36.945 -10.097 12.078 1.00 62.00 92 LEU A N 1
ATOM 750 C CA . LEU A 1 92 ? -37.686 -8.907 12.504 1.00 62.00 92 LEU A CA 1
ATOM 751 C C . LEU A 1 92 ? -39.001 -8.712 11.736 1.00 62.00 92 LEU A C 1
ATOM 753 O O . LEU A 1 92 ? -39.898 -8.060 12.254 1.00 62.00 92 LEU A O 1
ATOM 757 N N . VAL A 1 93 ? -39.125 -9.256 10.521 1.00 62.16 93 VAL A N 1
ATOM 758 C CA . VAL A 1 93 ? -40.348 -9.163 9.700 1.00 62.16 93 VAL A CA 1
ATOM 759 C C . VAL A 1 93 ? -41.348 -10.284 10.024 1.00 62.16 93 VAL A C 1
ATOM 761 O O . VAL A 1 93 ? -42.537 -10.143 9.745 1.00 62.16 93 VAL A O 1
ATOM 764 N N . THR A 1 94 ? -40.895 -11.381 10.640 1.00 55.41 94 THR A N 1
ATOM 765 C CA . THR A 1 94 ? -41.735 -12.558 10.945 1.00 55.41 94 THR A CA 1
ATOM 766 C C . THR A 1 94 ? -42.300 -12.571 12.381 1.00 55.41 94 THR A C 1
ATOM 768 O O . THR A 1 94 ? -43.023 -13.503 12.730 1.00 55.41 94 THR A O 1
ATOM 771 N N . ASN A 1 95 ? -42.012 -11.555 13.210 1.00 45.50 95 ASN A N 1
ATOM 772 C CA . ASN A 1 95 ? -42.556 -11.389 14.571 1.00 45.50 95 ASN A CA 1
ATOM 773 C C . ASN A 1 95 ? -43.412 -10.126 14.706 1.00 45.50 95 ASN A C 1
ATOM 775 O O . ASN A 1 95 ? -42.980 -9.068 14.201 1.00 45.50 95 ASN A O 1
#

Foldseek 3Di:
DPPDDDDPDPPPPPPPCVVVVVVVVVLVCCCPVVVHQKDWDQDDPVCVVVVVVVVWDDDPPDRITMDGSVVVVCVVVVDDPVVVVVVVVVVVVVD

Sequence (95 aa):
LPIGSKTSDPFWWQHRGIGRALMAEAEHIALEEFDAHRMFVISGVGVREYYRRLGYRKYPGSFYMFKDLRKSILDDTGMNMESEQNAAVDYLVTN

pLDDT: mean 76.33, std 21.38, range [34.91, 98.25]

=== Feature glossary ===
Legend for the data blocks above and below:

— What the protein is —

The amino-acid sequence is the protein's primary structure: the linear order of residues from the N-terminus to the C-terminus, written in one-letter code. Everything else here — the 3D coordinates, the secondary structure, the domain annotations — is ultimately a consequence of this string.

Database cross-references. InterPro integrates a dozen domain/family signature databases into unified entries with residue-range hits. GO terms attach function/process/location labels with evidence codes. CATH codes position the fold in a four-level structural taxonomy. Organism is the NCBI-taxonomy species name.

— Where its atoms are —

The mmCIF block holds the 3D Cartesian coordinates of each backbone atom (N, Cα, C, O) in ångströms. mmCIF is the PDB's canonical archive format — a tagged-loop text representation of the atomic model.

The six renders are orthographic views along the three Cartesian axes in both directions. Representation (cartoon, sticks, or surface) and color scheme (sequence-rainbow or by-chain) vary across proteins so the training set covers all the common visualization conventions.

— Local backbone conformation —

Secondary structure is the local, repeating backbone conformation. DSSP classifies it into eight states by reading the hydrogen-bond network: three helix types (H, G, I), two β types (E, B), two non-regular types (T, S), and unstructured coil (-).

SS3 is a coarse helix/strand/coil call (letters a/b/c) made by the P-SEA algorithm from inter-Cα distances and dihedrals. It is less detailed than DSSP but needs only Cα positions.

Backbone dihedral angles. Every residue except chain termini has a φ (preceding-C → N → Cα → C) and a ψ (N → Cα → C → next-N). They are reported in degrees following the IUPAC sign convention. Secondary structure is essentially a statement about which (φ, ψ) basin each residue occupies.

— Global shape and packing —

The geometric summary reports three shape descriptors. Rg (radius of gyration) measures how spread out the Cα atoms are about their centre of mass; compact globular proteins have small Rg, elongated or unfolded ones large. Cα contacts (<8 Å, |i−j|>4) count long-range residue pairs in spatial proximity — high for tightly packed folds, near zero for rods or random coil. The bounding-box extents give the protein's footprint along x, y, z in Å.

Solvent accessibility: the surface area of each residue that a 1.4 Å water probe can touch, in Å². When only backbone atoms are present the absolute values are lower than full-atom SASA (side chains contribute most of the area) and are flagged as backbone-only.

Plot images: a contact map (which residues are close in 3D, as an N×N binary image), a Ramachandran scatter (backbone torsion angles, revealing secondary-structure composition at a glance), and — for AlphaFold structures — a PAE heatmap (pairwise prediction confidence).

— Structural neighborhood —

Foldseek's 3Di representation compresses backbone geometry into a per-residue letter drawn from a learned twenty-state alphabet. It captures the tertiary interaction pattern around each residue — which residues are packed against it in space, regardless of where they are in sequence.

Structural nearest neighbors (via Foldseek easy-search vs the PDB). Reported per hit: target PDB id, E-value, and alignment TM-score. A TM-score above ~0.5 is the conventional threshold for 'same fold'.

— Confidence and disorder —

pLDDT (predicted Local Distance Difference Test) is AlphaFold's per-residue confidence score, ranging from 0 to 100. Values above 90 indicate high confidence (typically well-packed cores); 70–90 is con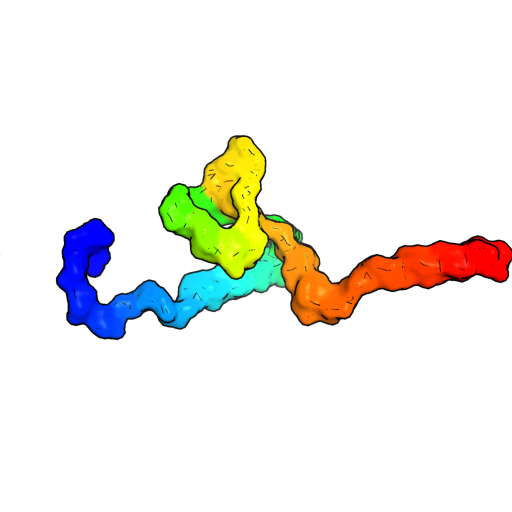fident; 50–70 low confidence; below 50 usually means the region is disordered or the prediction is unreliable there. AlphaFold stores pLDDT in the mmCIF B-factor column.

For experimental (PDB) structures, the B-factor (temperature factor) quantifies the positional spread of each atom in the crystal — a combination of thermal vibration and static disorder — in units of Å². High B-factors mark flexible loops or poorly resolved regions; low B-factors mark the rigid, well-ordered core.

Predicted Aligned Error (PAE) is an AlphaFold confidence matrix: entry (i, j) is the expected error in the position of residue j, in ångströms, when the prediction is superimposed on the true structure at residue i. Low PAE within a block of residues means that block is internally rigid and well-predicted; high PAE between two blocks means their relative placement is uncertain even if each block individually is confident.